Protein AF-A0A8J2TQN0-F1 (afdb_monomer)

Solvent-accessible surface area (backbone atoms only — not comparable to full-atom values): 7416 Å² total; per-residue (Å²): 60,52,68,101,47,73,69,43,58,54,48,54,53,49,38,48,75,72,73,50,83,84,86,87,49,69,76,86,60,53,48,71,61,49,43,54,52,37,50,76,65,67,40,43,63,45,53,32,32,56,94,54,44,77,52,45,64,86,39,45,91,79,38,65,58,80,42,44,32,32,41,74,96,67,92,76,85,79,86,54,99,81,47,45,48,44,68,62,51,47,64,68,46,47,65,59,52,51,54,50,51,51,52,48,52,51,52,55,52,50,54,58,50,51,58,55,52,52,61,65,70,68,73,123

pLDDT: mean 80.8, std 15.53, range [41.53, 94.69]

InterPro domains:
  IPR000873 AMP-dependent synthetase/ligase domain [PF00501] (1-75)

Structure (mmCIF, N/CA/C/O backbone):
data_AF-A0A8J2TQN0-F1
#
_entry.id   AF-A0A8J2TQN0-F1
#
loop_
_atom_site.group_PDB
_atom_site.id
_atom_site.type_symbol
_atom_site.label_atom_id
_atom_site.label_alt_id
_atom_site.label_comp_id
_atom_site.label_asym_id
_atom_site.label_entity_id
_atom_site.label_seq_id
_atom_site.pdbx_PDB_ins_code
_atom_site.Cartn_x
_atom_site.Cartn_y
_atom_site.Cartn_z
_atom_site.occupancy
_atom_site.B_iso_or_equiv
_atom_site.auth_seq_id
_atom_site.auth_comp_id
_atom_site.auth_asym_id
_atom_site.auth_atom_id
_atom_site.pdbx_PDB_model_num
ATOM 1 N N . MET A 1 1 ? -0.038 6.122 1.038 1.00 90.38 1 MET A N 1
ATOM 2 C CA . MET A 1 1 ? 0.568 7.398 1.457 1.00 90.38 1 MET A CA 1
ATOM 3 C C . MET A 1 1 ? 2.067 7.399 1.169 1.00 90.38 1 MET A C 1
ATOM 5 O O . MET A 1 1 ? 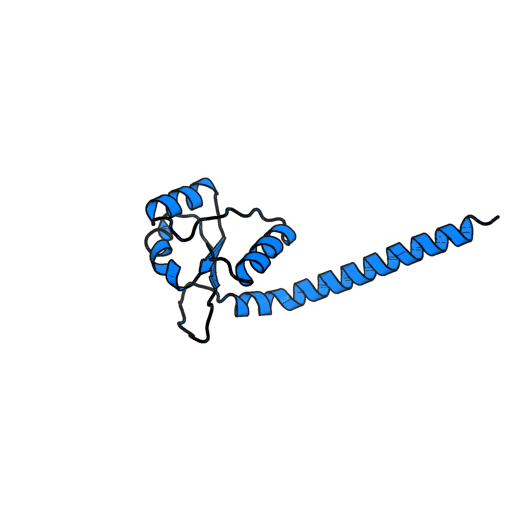2.852 6.882 1.954 1.00 90.38 1 MET A O 1
ATOM 9 N N . LEU A 1 2 ? 2.467 7.944 0.021 1.00 92.31 2 LEU A N 1
ATOM 10 C CA . LEU A 1 2 ? 3.867 8.014 -0.407 1.00 92.31 2 LEU A CA 1
ATOM 11 C C . LEU A 1 2 ? 4.208 9.448 -0.834 1.00 92.31 2 LEU A C 1
ATOM 13 O O . LEU A 1 2 ? 3.310 10.153 -1.298 1.00 92.31 2 LEU A O 1
ATOM 17 N N . PRO A 1 3 ? 5.472 9.884 -0.694 1.00 89.94 3 PRO A N 1
ATOM 18 C CA . PRO A 1 3 ? 5.942 11.116 -1.314 1.00 89.94 3 PRO A CA 1
ATOM 19 C C . PRO A 1 3 ? 6.055 10.949 -2.838 1.00 89.94 3 PRO A C 1
ATOM 21 O O . PRO A 1 3 ? 5.812 9.874 -3.392 1.00 89.94 3 PRO A O 1
ATOM 24 N N . ASN A 1 4 ? 6.491 12.008 -3.520 1.00 91.31 4 ASN A N 1
ATOM 25 C CA . ASN A 1 4 ? 6.820 11.954 -4.942 1.00 91.31 4 ASN A CA 1
ATOM 26 C C . ASN A 1 4 ? 8.067 11.086 -5.165 1.00 91.31 4 ASN A C 1
ATOM 28 O O . ASN A 1 4 ? 9.197 11.568 -5.117 1.00 91.31 4 ASN A O 1
ATOM 32 N N . CYS A 1 5 ? 7.856 9.791 -5.388 1.00 89.56 5 CYS A N 1
ATOM 33 C CA . CYS A 1 5 ? 8.911 8.811 -5.614 1.00 89.56 5 CYS A CA 1
ATOM 34 C C . CYS A 1 5 ? 8.497 7.776 -6.679 1.00 89.56 5 CYS A C 1
ATOM 36 O O . CYS A 1 5 ? 7.303 7.578 -6.916 1.00 89.56 5 CYS A O 1
ATOM 38 N N . PRO A 1 6 ? 9.447 7.073 -7.325 1.00 91.38 6 PRO A N 1
ATOM 39 C CA . PRO A 1 6 ? 9.108 6.042 -8.310 1.00 91.38 6 PRO A CA 1
ATOM 40 C C . PRO A 1 6 ? 8.156 4.943 -7.784 1.00 91.38 6 PRO A C 1
ATOM 42 O O . PRO A 1 6 ? 7.208 4.611 -8.501 1.00 91.38 6 PRO A O 1
ATOM 45 N N . PRO A 1 7 ? 8.301 4.431 -6.538 1.00 92.25 7 PRO A N 1
ATOM 46 C CA . PRO A 1 7 ? 7.357 3.472 -5.956 1.00 92.25 7 PRO A CA 1
ATOM 47 C C . PRO A 1 7 ? 5.902 3.942 -5.921 1.00 92.25 7 PRO A C 1
ATOM 49 O O . PRO A 1 7 ? 4.999 3.112 -6.008 1.00 92.25 7 PRO A O 1
ATOM 52 N N . TYR A 1 8 ? 5.650 5.251 -5.832 1.00 93.19 8 TYR A N 1
ATOM 53 C CA . TYR A 1 8 ? 4.292 5.792 -5.886 1.00 93.19 8 TYR A CA 1
ATOM 54 C C . TYR A 1 8 ? 3.637 5.547 -7.246 1.00 93.19 8 TYR A C 1
ATOM 56 O O . TYR A 1 8 ? 2.531 5.015 -7.303 1.00 93.19 8 TYR A O 1
ATOM 64 N N . ILE A 1 9 ? 4.342 5.851 -8.337 1.00 93.19 9 ILE A N 1
ATOM 65 C CA . ILE A 1 9 ? 3.836 5.641 -9.700 1.00 93.19 9 ILE A CA 1
ATOM 66 C C . ILE A 1 9 ? 3.624 4.146 -9.961 1.00 93.19 9 ILE A C 1
ATOM 68 O O . ILE A 1 9 ? 2.590 3.747 -10.498 1.00 93.19 9 ILE A O 1
ATOM 72 N N . ILE A 1 10 ? 4.582 3.316 -9.538 1.00 92.56 10 ILE A N 1
ATOM 73 C CA . ILE A 1 10 ? 4.505 1.857 -9.680 1.00 92.56 10 ILE A CA 1
ATOM 74 C C . ILE A 1 10 ? 3.292 1.309 -8.921 1.00 92.56 10 ILE A C 1
ATOM 76 O O . ILE A 1 10 ? 2.523 0.531 -9.480 1.00 92.56 10 ILE A O 1
ATOM 80 N N . SER A 1 11 ? 3.088 1.741 -7.675 1.00 93.38 11 SER A N 1
ATOM 81 C CA . SER A 1 11 ? 1.958 1.301 -6.847 1.00 93.38 11 SER A CA 1
ATOM 82 C C . SER A 1 11 ? 0.624 1.752 -7.431 1.00 93.38 11 SER A C 1
ATOM 84 O O . SER A 1 11 ? -0.302 0.954 -7.529 1.00 93.38 11 SER A O 1
ATOM 86 N N . TYR A 1 12 ? 0.534 3.012 -7.862 1.00 93.94 12 TYR A N 1
ATOM 87 C CA . TYR A 1 12 ? -0.681 3.587 -8.430 1.00 93.94 12 TYR A CA 1
ATOM 88 C C . TYR A 1 12 ? -1.160 2.793 -9.650 1.00 93.94 12 TYR A C 1
ATOM 90 O O . TYR A 1 12 ? -2.281 2.286 -9.661 1.00 93.94 12 TYR A O 1
ATOM 98 N N . TYR A 1 13 ? -0.294 2.611 -10.651 1.00 92.25 13 TYR A N 1
ATOM 99 C CA . TYR A 1 13 ? -0.654 1.834 -11.837 1.00 92.25 13 TYR A CA 1
ATOM 100 C C . TYR A 1 13 ? -0.793 0.341 -11.542 1.00 92.25 13 TYR A C 1
ATOM 102 O O . TYR A 1 13 ? -1.658 -0.306 -12.125 1.00 92.25 13 TYR A O 1
ATOM 110 N N . GLY A 1 14 ? 0.011 -0.210 -10.629 1.00 90.94 14 GLY A N 1
ATOM 111 C CA . GLY A 1 14 ? -0.099 -1.605 -10.207 1.00 90.94 14 GLY A CA 1
ATOM 112 C C . GLY A 1 14 ? -1.476 -1.931 -9.628 1.00 90.94 14 GLY A C 1
ATOM 113 O O . GLY A 1 14 ? -2.075 -2.932 -10.014 1.00 90.94 14 GLY A O 1
ATOM 114 N N . ILE A 1 15 ? -2.013 -1.056 -8.773 1.00 92.56 15 ILE A N 1
ATOM 115 C CA . ILE A 1 15 ? -3.352 -1.212 -8.186 1.00 92.56 15 ILE A CA 1
ATOM 116 C C . ILE A 1 15 ? -4.433 -1.120 -9.268 1.00 92.56 15 ILE A C 1
ATOM 118 O O . ILE A 1 15 ? -5.321 -1.970 -9.315 1.00 92.56 15 ILE A O 1
ATOM 122 N N . LEU A 1 16 ? -4.337 -0.140 -10.172 1.00 91.38 16 LEU A N 1
ATOM 123 C CA . LEU A 1 16 ? -5.300 0.006 -11.268 1.00 91.38 16 LEU A CA 1
ATOM 124 C C . LEU A 1 16 ? -5.299 -1.209 -12.207 1.00 91.38 16 LEU A C 1
ATOM 126 O O . LEU A 1 16 ? -6.360 -1.683 -12.605 1.00 91.38 16 LEU A O 1
ATOM 130 N N . LEU A 1 17 ? -4.122 -1.752 -12.533 1.00 87.50 17 LEU A N 1
ATOM 131 C CA . LEU A 1 17 ? -3.994 -2.958 -13.358 1.00 87.50 17 LEU A CA 1
ATOM 132 C C . LEU A 1 17 ? -4.534 -4.212 -12.660 1.00 87.50 17 LEU A C 1
ATOM 134 O O . LEU A 1 17 ? -5.013 -5.120 -13.336 1.00 87.50 17 LEU A O 1
ATOM 138 N N . ALA A 1 18 ? -4.493 -4.256 -11.328 1.00 87.75 18 ALA A N 1
ATOM 139 C CA . ALA A 1 18 ? -5.127 -5.305 -10.534 1.00 87.75 18 ALA A CA 1
ATOM 140 C C . ALA A 1 18 ? -6.661 -5.154 -10.442 1.00 87.75 18 ALA A C 1
ATOM 142 O O . ALA A 1 18 ? -7.318 -6.008 -9.850 1.00 87.75 18 ALA A O 1
ATOM 143 N N . GLY A 1 19 ? -7.238 -4.091 -11.019 1.00 89.50 19 GLY A N 1
ATOM 144 C CA . GLY A 1 19 ? -8.669 -3.785 -10.940 1.00 89.50 19 GLY A CA 1
ATOM 145 C C . GLY A 1 19 ? -9.094 -3.138 -9.619 1.00 89.50 19 GLY A C 1
ATOM 146 O O . GLY A 1 19 ? -10.286 -3.090 -9.324 1.00 89.50 19 GLY A O 1
ATOM 147 N N . GLY A 1 20 ? -8.139 -2.662 -8.816 1.00 91.62 20 GLY A N 1
ATOM 148 C CA . GLY A 1 20 ? -8.402 -1.955 -7.566 1.00 91.62 20 GLY A CA 1
ATOM 149 C C . GLY A 1 20 ? -8.663 -0.460 -7.764 1.00 91.62 20 GLY A C 1
ATOM 150 O O . GLY A 1 20 ? -8.409 0.110 -8.826 1.00 91.62 20 GLY A O 1
ATOM 151 N N . MET A 1 21 ? -9.133 0.192 -6.701 1.00 93.69 21 MET A N 1
ATOM 152 C CA . MET A 1 21 ? -9.269 1.649 -6.623 1.00 93.69 21 MET A CA 1
ATOM 153 C C . MET A 1 21 ? -8.175 2.232 -5.730 1.00 93.69 21 MET A C 1
ATOM 155 O O . MET A 1 21 ? -7.738 1.594 -4.773 1.00 93.69 21 MET A O 1
ATOM 159 N N . VAL A 1 22 ? -7.729 3.450 -6.039 1.00 94.12 22 VAL A N 1
ATOM 160 C CA . VAL A 1 22 ? -6.672 4.126 -5.279 1.00 94.12 22 VAL A CA 1
ATOM 161 C C . VAL A 1 22 ? -7.242 5.340 -4.557 1.00 94.12 22 VAL A C 1
ATOM 163 O O . VAL A 1 22 ? -7.572 6.339 -5.193 1.00 94.12 22 VAL A O 1
ATOM 166 N N . ALA A 1 23 ? -7.279 5.281 -3.226 1.00 93.38 23 ALA A N 1
ATOM 167 C CA . ALA A 1 23 ? -7.480 6.450 -2.378 1.00 93.38 23 ALA A CA 1
ATOM 168 C C . ALA A 1 23 ? -6.125 7.132 -2.139 1.00 93.38 23 ALA A C 1
ATOM 170 O O . ALA A 1 23 ? -5.236 6.590 -1.476 1.00 93.38 23 ALA A O 1
ATOM 171 N N . GLN A 1 24 ? -5.930 8.311 -2.728 1.00 91.56 24 GLN A N 1
ATOM 172 C CA . GLN A 1 24 ? -4.703 9.071 -2.515 1.00 91.56 24 GLN A CA 1
ATOM 173 C C . GLN A 1 24 ? -4.780 9.860 -1.216 1.00 91.56 24 GLN A C 1
ATOM 175 O O . GLN A 1 24 ? -5.756 10.557 -0.956 1.00 91.56 24 GLN A O 1
ATOM 180 N N . VAL A 1 25 ? -3.713 9.770 -0.426 1.00 92.19 25 VAL A N 1
ATOM 181 C CA . VAL A 1 25 ? -3.636 10.387 0.896 1.00 92.19 25 VAL A CA 1
ATOM 182 C C . VAL A 1 25 ? -2.376 11.231 0.981 1.00 92.19 25 VAL A C 1
ATOM 184 O O . VAL A 1 25 ? -1.290 10.758 0.629 1.00 92.19 25 VAL A O 1
ATOM 187 N N . ASN A 1 26 ? -2.535 12.477 1.424 1.00 91.50 26 ASN A N 1
ATOM 188 C CA . ASN A 1 26 ? -1.441 13.428 1.560 1.00 91.50 26 ASN A CA 1
ATOM 189 C C . ASN A 1 26 ? -0.525 13.025 2.741 1.00 91.50 26 ASN A C 1
ATOM 191 O O . ASN A 1 26 ? -1.022 12.867 3.854 1.00 91.50 26 ASN A O 1
ATOM 195 N N . PRO A 1 27 ? 0.801 12.891 2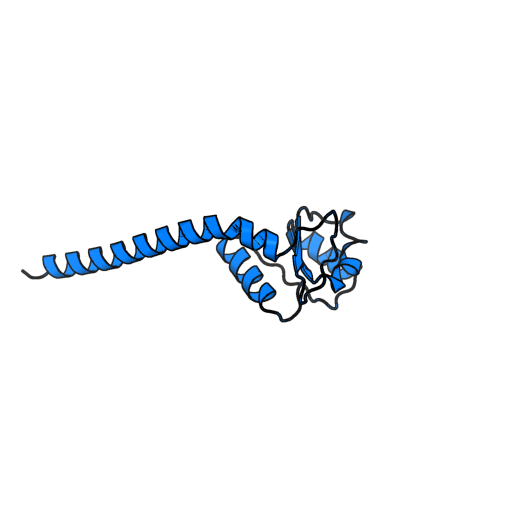.531 1.00 88.00 27 PRO A N 1
ATOM 196 C CA . PRO A 1 27 ? 1.776 12.579 3.583 1.00 88.00 27 PRO A CA 1
ATOM 197 C C . PRO A 1 27 ? 1.803 13.517 4.794 1.00 88.00 27 PRO A C 1
ATOM 199 O O . PRO A 1 27 ? 2.331 13.132 5.830 1.00 88.00 27 PRO A O 1
ATOM 202 N N . LEU A 1 28 ? 1.298 14.746 4.653 1.00 88.25 28 LEU A N 1
ATOM 203 C CA . LEU A 1 28 ? 1.303 15.767 5.707 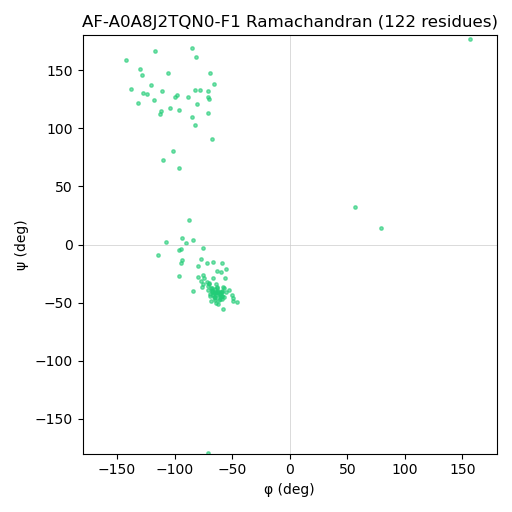1.00 88.25 28 LEU A CA 1
ATOM 204 C C . LEU A 1 28 ? 0.059 15.733 6.607 1.00 88.25 28 LEU A C 1
ATOM 206 O O . LEU A 1 28 ? -0.071 16.589 7.479 1.00 88.25 28 LEU A O 1
ATOM 210 N N . LEU A 1 29 ? -0.866 14.799 6.375 1.00 90.19 29 LEU A N 1
ATOM 211 C CA . LEU A 1 29 ? -2.072 14.670 7.190 1.00 90.19 29 LEU A CA 1
ATOM 212 C C . LEU A 1 29 ? -1.739 14.169 8.591 1.00 90.19 29 LEU A C 1
ATOM 214 O O . LEU A 1 29 ? -0.813 13.379 8.788 1.00 90.19 29 LEU A O 1
ATOM 218 N N . VAL A 1 30 ? -2.535 14.618 9.558 1.00 91.56 30 VAL A N 1
ATOM 219 C CA . VAL A 1 30 ? -2.440 14.127 10.934 1.00 91.56 30 VAL A CA 1
ATOM 220 C C . VAL A 1 30 ? -3.175 12.793 11.090 1.00 91.56 30 VAL A C 1
ATOM 222 O O . VAL A 1 30 ? -4.029 12.425 10.282 1.00 91.56 30 VAL A O 1
ATOM 225 N N . ASP A 1 31 ? -2.848 12.073 12.158 1.00 92.12 31 ASP A N 1
ATOM 226 C CA . ASP A 1 31 ? -3.405 10.767 12.528 1.00 92.12 31 ASP A CA 1
ATOM 227 C C . ASP A 1 31 ? -4.940 10.689 12.414 1.00 92.12 31 ASP A C 1
ATOM 229 O O . ASP A 1 31 ? -5.475 9.799 11.758 1.00 92.12 31 ASP A O 1
ATOM 233 N N . LYS A 1 32 ? -5.669 11.652 12.985 1.00 92.19 32 LYS A N 1
ATOM 234 C CA . LYS A 1 32 ? -7.142 11.657 12.968 1.00 92.19 32 LYS A CA 1
ATOM 235 C C . LYS A 1 32 ? -7.720 11.814 11.564 1.00 92.19 32 LYS A C 1
ATOM 237 O O . LYS A 1 32 ? -8.698 11.156 11.224 1.00 92.19 32 LYS A O 1
ATOM 242 N N . GLU A 1 33 ? -7.121 12.674 10.745 1.00 93.00 33 GLU A N 1
ATOM 243 C CA . GLU A 1 33 ? -7.559 12.891 9.362 1.00 93.00 33 GLU A CA 1
ATOM 244 C C . GLU A 1 33 ? -7.294 11.648 8.512 1.00 93.00 33 GLU A C 1
ATOM 246 O O . GLU A 1 33 ? -8.149 11.236 7.727 1.00 93.00 33 GLU A O 1
ATOM 251 N N . LEU A 1 34 ? -6.138 11.009 8.722 1.00 94.12 34 LEU A N 1
ATOM 252 C CA . LEU A 1 34 ? -5.803 9.745 8.081 1.00 94.12 34 LEU A CA 1
ATOM 253 C C . LEU A 1 34 ? -6.818 8.654 8.451 1.00 94.12 34 LEU A C 1
ATOM 255 O O . LEU A 1 34 ? -7.301 7.961 7.558 1.00 94.12 34 LEU A O 1
ATOM 259 N N . ALA A 1 35 ? -7.198 8.537 9.726 1.00 94.00 35 ALA A N 1
ATOM 260 C CA . ALA A 1 35 ? -8.201 7.569 10.170 1.00 94.00 35 ALA A CA 1
ATOM 261 C C . ALA A 1 35 ? -9.551 7.778 9.470 1.00 94.00 35 ALA A C 1
ATOM 263 O O . ALA A 1 35 ? -10.118 6.825 8.938 1.00 94.00 35 ALA A O 1
ATOM 264 N N . HIS A 1 36 ? -10.032 9.024 9.398 1.00 94.06 36 HIS A N 1
ATOM 265 C CA . HIS A 1 36 ? -11.279 9.341 8.702 1.00 94.06 36 HIS A CA 1
ATOM 266 C C . HIS A 1 36 ? -11.251 8.910 7.233 1.00 94.06 36 HIS A C 1
ATOM 268 O O . HIS A 1 36 ? -12.200 8.285 6.771 1.00 94.06 36 HIS A O 1
ATOM 274 N N . ILE A 1 37 ? -10.157 9.182 6.515 1.00 94.00 37 ILE A N 1
ATOM 275 C CA . ILE A 1 37 ? -10.027 8.800 5.102 1.00 94.00 37 ILE A CA 1
ATOM 276 C C . ILE A 1 37 ? -9.985 7.277 4.941 1.00 94.00 37 ILE A C 1
ATOM 278 O O . ILE A 1 37 ? -10.599 6.731 4.024 1.00 94.00 37 ILE A O 1
ATOM 282 N N . LEU A 1 38 ? -9.256 6.572 5.807 1.00 94.44 38 LEU A N 1
ATOM 283 C CA . LEU A 1 38 ? -9.128 5.117 5.717 1.00 94.44 38 LEU A CA 1
ATOM 284 C C . LEU A 1 38 ? -10.453 4.404 6.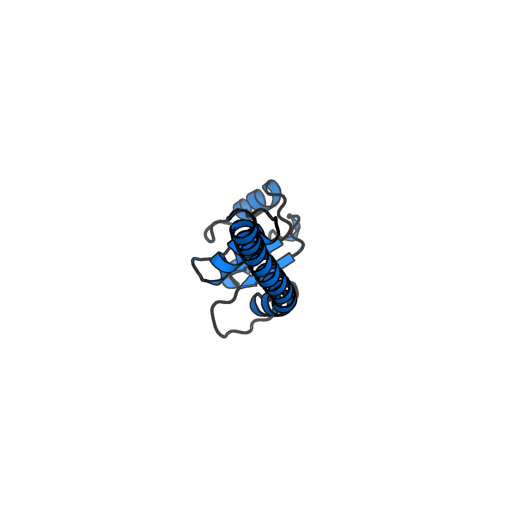011 1.00 94.44 38 LEU A C 1
ATOM 286 O O . LEU A 1 38 ? -10.788 3.457 5.301 1.00 94.44 38 LEU A O 1
ATOM 290 N N . ILE A 1 39 ? -11.215 4.893 6.992 1.00 94.38 39 ILE A N 1
ATOM 291 C CA . ILE A 1 39 ? -12.543 4.369 7.334 1.00 94.38 39 ILE A CA 1
ATOM 292 C C . ILE A 1 39 ? -13.544 4.664 6.210 1.00 94.38 39 ILE A C 1
ATOM 294 O O . ILE A 1 39 ? -14.229 3.754 5.757 1.00 94.38 39 ILE A O 1
ATOM 298 N N . ASP A 1 40 ? -13.601 5.906 5.722 1.00 94.31 40 ASP A N 1
ATOM 299 C CA . ASP A 1 40 ? -14.551 6.314 4.675 1.00 94.31 40 ASP A CA 1
ATOM 300 C C . ASP A 1 40 ? -14.295 5.593 3.342 1.00 94.31 40 ASP A C 1
ATOM 302 O O . ASP A 1 40 ? -15.221 5.161 2.659 1.00 94.31 40 ASP A O 1
ATOM 306 N N . SER A 1 41 ? -13.022 5.388 2.995 1.00 92.94 41 SER A N 1
ATOM 307 C CA . SER A 1 41 ? -12.647 4.673 1.772 1.00 92.94 41 SER A CA 1
ATOM 308 C C . SER A 1 41 ? -12.794 3.150 1.856 1.00 92.94 41 SER A C 1
ATOM 310 O O . SER A 1 41 ? -12.681 2.494 0.820 1.00 92.94 41 SER A O 1
ATOM 312 N N . GLY A 1 42 ? -12.996 2.572 3.048 1.00 92.31 42 GLY A N 1
ATOM 313 C CA . GLY A 1 42 ? -13.005 1.115 3.242 1.00 92.31 42 GLY A CA 1
ATOM 314 C C . GLY A 1 42 ? -11.709 0.445 2.767 1.00 92.31 42 GLY A C 1
ATOM 315 O O . GLY A 1 42 ? -11.720 -0.656 2.211 1.00 92.31 42 GLY A O 1
ATOM 316 N N . SER A 1 43 ? -10.579 1.149 2.889 1.00 94.06 43 SER A N 1
ATOM 317 C CA . SER A 1 43 ? -9.302 0.674 2.359 1.00 94.06 43 SER A CA 1
ATOM 318 C C . SER A 1 43 ? -8.790 -0.517 3.171 1.00 94.06 43 SER A C 1
ATOM 320 O O . SER A 1 43 ? -8.575 -0.401 4.372 1.00 94.06 43 SER A O 1
ATOM 322 N N . LYS A 1 44 ? -8.508 -1.639 2.495 1.00 94.31 44 LYS A N 1
ATOM 323 C CA . LYS A 1 44 ? -7.932 -2.857 3.108 1.00 94.31 44 LYS A CA 1
ATOM 324 C C . LYS A 1 44 ? -6.413 -2.946 3.022 1.00 94.31 44 LYS A C 1
ATOM 326 O O . LYS A 1 44 ? -5.778 -3.772 3.674 1.00 94.31 44 LYS A O 1
ATOM 331 N N . THR A 1 45 ? -5.803 -2.144 2.157 1.00 93.81 45 THR A N 1
ATOM 332 C CA . THR A 1 45 ? -4.362 -2.174 1.903 1.00 93.81 45 THR A CA 1
ATOM 333 C C . THR A 1 45 ? -3.828 -0.760 1.805 1.00 93.81 45 THR A C 1
ATOM 335 O O . THR A 1 45 ? -4.391 0.070 1.094 1.00 93.81 45 THR A O 1
ATOM 338 N N . ILE A 1 46 ? -2.709 -0.498 2.474 1.00 94.69 46 ILE A N 1
ATOM 339 C CA . ILE A 1 46 ? -2.009 0.781 2.407 1.00 94.69 46 ILE A CA 1
ATOM 340 C C . ILE A 1 46 ? -0.558 0.572 1.984 1.00 94.69 46 ILE A C 1
ATOM 342 O O . ILE A 1 46 ? 0.171 -0.230 2.561 1.00 94.69 46 ILE A O 1
ATOM 346 N N . VAL A 1 47 ? -0.128 1.334 0.977 1.00 94.69 47 VAL A N 1
ATOM 347 C CA . VAL A 1 47 ? 1.292 1.482 0.638 1.00 94.69 47 VAL A CA 1
ATOM 348 C C . VAL A 1 47 ? 1.799 2.757 1.298 1.00 94.69 47 VAL A C 1
ATOM 350 O O . VAL A 1 47 ? 1.304 3.841 0.977 1.00 94.69 47 VAL A O 1
ATOM 353 N N . ILE A 1 48 ? 2.736 2.654 2.235 1.00 93.88 48 ILE A N 1
ATOM 354 C CA . ILE A 1 48 ? 3.179 3.767 3.081 1.00 93.88 48 ILE A CA 1
ATOM 355 C C . ILE A 1 48 ? 4.697 3.937 3.065 1.00 93.88 48 ILE A C 1
ATOM 357 O O . ILE A 1 48 ? 5.444 2.971 2.951 1.00 93.88 48 ILE A O 1
ATOM 361 N N . TYR A 1 49 ? 5.158 5.181 3.159 1.00 92.69 49 TYR A N 1
ATOM 362 C CA . TYR A 1 49 ? 6.576 5.494 3.301 1.00 92.69 49 TYR A CA 1
ATOM 363 C C . TYR A 1 49 ? 7.025 5.258 4.748 1.00 92.69 49 TYR A C 1
ATOM 365 O O . TYR A 1 49 ? 6.347 5.706 5.667 1.00 92.69 49 TYR A O 1
ATOM 373 N N . GLU A 1 50 ? 8.155 4.579 4.955 1.00 90.94 50 GLU A N 1
ATOM 374 C CA . GLU A 1 50 ? 8.629 4.148 6.283 1.00 90.94 50 GLU A CA 1
ATOM 375 C C . GLU A 1 50 ? 8.627 5.262 7.358 1.00 90.94 50 GLU A C 1
ATOM 377 O O . GLU A 1 5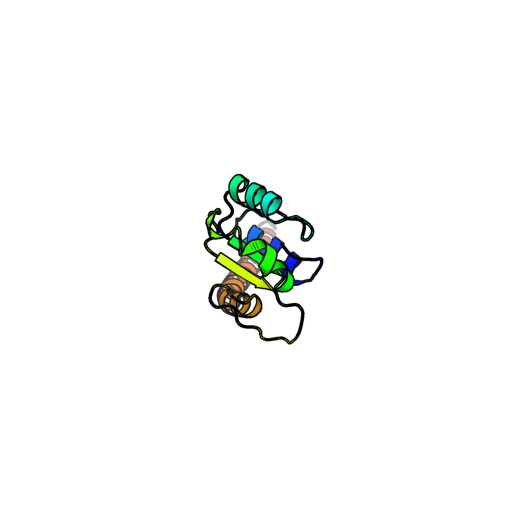0 ? 8.026 5.050 8.412 1.00 90.94 50 GLU A O 1
ATOM 382 N N . PRO A 1 51 ? 9.156 6.478 7.113 1.00 89.62 51 PRO A N 1
ATOM 383 C CA . PRO A 1 51 ? 9.087 7.587 8.074 1.00 89.62 51 PRO A CA 1
ATOM 384 C C . PRO A 1 51 ? 7.679 8.031 8.492 1.00 89.62 51 PRO A C 1
ATOM 386 O O . PRO A 1 51 ? 7.538 8.746 9.480 1.00 89.62 51 PRO A O 1
ATOM 389 N N . LEU A 1 52 ? 6.642 7.644 7.748 1.00 90.94 52 LEU A N 1
ATOM 390 C CA . LEU A 1 52 ? 5.251 7.991 8.033 1.00 90.94 52 LEU A CA 1
ATOM 391 C C . LEU A 1 52 ? 4.508 6.895 8.811 1.00 90.94 52 LEU A C 1
ATOM 393 O O . LEU A 1 52 ? 3.371 7.112 9.224 1.00 90.94 52 LEU A O 1
ATOM 397 N N . LEU A 1 53 ? 5.135 5.738 9.053 1.00 90.75 53 LEU A N 1
ATOM 398 C CA . LEU A 1 53 ? 4.565 4.669 9.879 1.00 90.75 53 LEU A CA 1
ATOM 399 C C . LEU A 1 53 ? 4.102 5.126 11.272 1.00 90.75 53 LEU A C 1
ATOM 401 O O . LEU A 1 53 ? 3.024 4.695 11.684 1.00 90.75 53 LEU A O 1
ATOM 405 N N . PRO A 1 54 ? 4.816 6.024 11.986 1.00 91.19 54 PRO A N 1
ATOM 406 C CA . PRO A 1 54 ? 4.361 6.509 13.288 1.00 91.19 54 PRO A CA 1
ATOM 407 C C . PRO A 1 54 ? 2.999 7.214 13.255 1.00 91.19 54 PRO A C 1
ATOM 409 O O . PRO A 1 54 ? 2.324 7.244 14.277 1.00 91.19 54 PRO A O 1
ATOM 412 N N . VAL A 1 55 ? 2.584 7.756 12.103 1.00 91.88 55 VAL A N 1
ATOM 413 C CA . VAL A 1 55 ? 1.260 8.378 11.924 1.00 91.88 55 VAL A CA 1
ATOM 414 C C . VAL A 1 55 ? 0.165 7.316 11.777 1.00 91.88 55 VAL A C 1
ATOM 416 O O . VAL A 1 55 ? -0.965 7.531 12.199 1.00 91.88 55 VAL A O 1
ATOM 419 N N . LEU A 1 56 ? 0.499 6.152 11.208 1.00 91.94 56 LEU A N 1
ATOM 420 C CA . LEU A 1 56 ? -0.433 5.044 10.988 1.00 91.94 56 LEU A CA 1
ATOM 421 C C . LEU A 1 56 ? -0.597 4.151 12.228 1.00 91.94 56 LEU A C 1
ATOM 423 O O . LEU A 1 56 ? -1.709 3.729 12.529 1.00 91.94 56 LEU A O 1
ATOM 427 N N . HIS A 1 57 ? 0.484 3.869 12.962 1.00 91.25 57 HIS A N 1
ATOM 428 C CA . HIS A 1 57 ? 0.458 2.973 14.127 1.00 91.25 57 HIS A CA 1
ATOM 429 C C . HIS A 1 57 ? -0.655 3.256 15.158 1.00 91.25 57 HIS A C 1
ATOM 431 O O . HIS A 1 57 ? -1.306 2.299 15.564 1.00 91.25 57 HIS A O 1
ATOM 437 N N . PRO A 1 58 ? -0.926 4.505 15.593 1.00 92.25 58 PRO A N 1
ATOM 438 C CA . PRO A 1 58 ? -1.935 4.753 16.629 1.00 92.25 58 PRO A CA 1
ATOM 439 C C . PRO A 1 58 ? -3.383 4.546 16.157 1.00 92.25 58 PRO A C 1
ATOM 441 O O . PRO A 1 58 ? -4.288 4.462 16.986 1.00 92.25 58 PRO A O 1
ATOM 444 N N . ILE A 1 59 ? -3.617 4.496 14.844 1.00 93.19 59 ILE A N 1
ATOM 445 C CA . ILE A 1 59 ? -4.961 4.435 14.256 1.00 93.19 59 ILE A CA 1
ATOM 446 C C . ILE A 1 59 ? -5.242 3.122 13.526 1.00 93.19 59 ILE A C 1
ATOM 448 O O . ILE A 1 59 ? -6.382 2.898 13.134 1.00 93.19 59 ILE A O 1
ATOM 452 N N . ILE A 1 60 ? -4.241 2.257 13.332 1.00 91.06 60 ILE A N 1
ATOM 453 C CA . ILE A 1 60 ? -4.384 1.048 12.512 1.00 91.06 60 ILE A CA 1
ATOM 454 C C . ILE A 1 60 ? -5.499 0.128 13.031 1.00 91.06 60 ILE A C 1
ATOM 456 O O . ILE A 1 60 ? -6.326 -0.315 12.238 1.00 91.06 60 ILE A O 1
ATOM 460 N N . ASP A 1 61 ? -5.608 -0.026 14.355 1.00 91.25 61 ASP A N 1
ATOM 461 C CA . ASP A 1 61 ? -6.635 -0.839 15.029 1.00 91.25 61 ASP A CA 1
ATOM 462 C C . ASP A 1 61 ? -8.062 -0.282 14.873 1.00 91.25 61 ASP A C 1
ATOM 464 O O . ASP A 1 61 ? -9.040 -0.972 15.152 1.00 91.25 61 ASP A O 1
ATOM 468 N 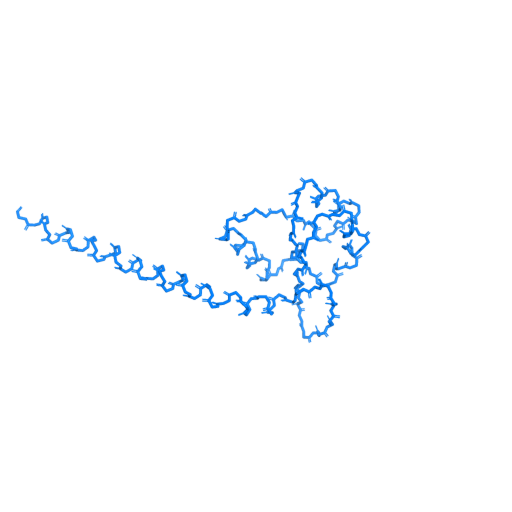N . GLN A 1 62 ? -8.199 0.976 14.445 1.00 92.50 62 GLN A N 1
ATOM 469 C CA . GLN A 1 62 ? -9.485 1.642 14.210 1.00 92.50 62 GLN A CA 1
ATOM 470 C C . GLN A 1 62 ? -9.932 1.537 12.743 1.00 92.50 62 GLN A C 1
ATOM 472 O O . GLN A 1 62 ? -11.007 2.020 12.394 1.00 92.50 62 GLN A O 1
ATOM 477 N N . THR A 1 63 ? -9.105 0.947 11.875 1.00 93.00 63 THR A N 1
ATOM 478 C CA . THR A 1 63 ? -9.323 0.867 10.423 1.00 93.00 63 THR A CA 1
ATOM 479 C C . THR A 1 63 ? -9.465 -0.581 9.959 1.00 93.00 63 THR A C 1
ATOM 481 O O . THR A 1 63 ? -9.106 -1.512 10.672 1.00 93.00 63 THR A O 1
ATOM 484 N N . GLU A 1 64 ? -9.940 -0.787 8.729 1.00 93.62 64 GLU A N 1
ATOM 485 C CA . GLU A 1 64 ? -10.038 -2.117 8.102 1.00 93.62 64 GLU A CA 1
ATOM 486 C C . GLU A 1 64 ? -8.749 -2.535 7.369 1.00 93.62 64 GLU A C 1
ATOM 488 O O . GLU A 1 64 ? -8.769 -3.377 6.469 1.00 93.62 64 GLU A O 1
ATOM 493 N N . ILE A 1 65 ? -7.608 -1.928 7.709 1.00 94.50 65 ILE A N 1
ATOM 494 C CA . ILE A 1 65 ? -6.336 -2.208 7.045 1.00 94.50 65 ILE A CA 1
ATOM 495 C C . ILE A 1 65 ? -5.832 -3.600 7.438 1.00 94.50 65 ILE A C 1
ATOM 497 O O . ILE A 1 65 ? -5.421 -3.844 8.567 1.00 94.50 65 ILE A O 1
ATOM 501 N N . GLU A 1 66 ? -5.800 -4.503 6.460 1.00 92.81 66 GLU A N 1
ATOM 502 C CA . GLU A 1 66 ? -5.298 -5.874 6.598 1.00 92.81 66 GLU A CA 1
ATOM 503 C C . GLU A 1 66 ? -3.837 -5.993 6.129 1.00 92.81 66 GLU A C 1
ATOM 505 O O . GLU A 1 66 ? -3.088 -6.874 6.561 1.00 92.81 66 GLU A O 1
ATOM 510 N N . HIS A 1 67 ? -3.416 -5.119 5.209 1.00 92.38 67 HIS A N 1
ATOM 511 C CA . HIS A 1 67 ? -2.103 -5.186 4.573 1.00 92.38 67 HIS A CA 1
ATOM 512 C C . HIS A 1 67 ? -1.394 -3.833 4.572 1.00 92.38 67 HIS A C 1
ATOM 514 O O . HIS A 1 67 ? -1.863 -2.861 3.975 1.00 92.38 67 HIS A O 1
ATOM 520 N N . VAL A 1 68 ? -0.204 -3.799 5.174 1.00 93.81 68 VAL A N 1
ATOM 521 C CA . VAL A 1 68 ? 0.685 -2.634 5.168 1.00 93.81 68 VAL A CA 1
ATOM 522 C C . VAL A 1 68 ? 1.920 -2.957 4.336 1.00 93.81 68 VAL A C 1
ATOM 524 O O . VAL A 1 68 ? 2.717 -3.830 4.687 1.00 93.81 68 VAL A O 1
ATOM 527 N N . ILE A 1 69 ? 2.074 -2.249 3.219 1.00 93.50 69 ILE A N 1
ATOM 528 C CA . ILE A 1 69 ? 3.235 -2.351 2.336 1.00 93.50 69 ILE A CA 1
ATOM 529 C C . ILE A 1 69 ? 4.117 -1.132 2.580 1.00 93.50 69 ILE A C 1
ATOM 531 O O . ILE A 1 69 ? 3.702 0.001 2.338 1.00 93.50 69 ILE A O 1
ATOM 535 N N . VAL A 1 70 ? 5.338 -1.354 3.051 1.00 93.00 70 VAL A N 1
ATOM 536 C CA . VAL A 1 70 ? 6.264 -0.279 3.413 1.00 93.00 70 VAL A CA 1
ATOM 537 C C . VAL A 1 70 ? 7.275 -0.049 2.306 1.00 93.00 70 VAL A C 1
ATOM 539 O O . VAL A 1 70 ? 7.972 -0.965 1.875 1.00 93.00 70 VAL A O 1
ATOM 542 N N . VAL A 1 71 ? 7.371 1.203 1.871 1.00 91.56 71 VAL A N 1
ATOM 543 C CA . VAL A 1 71 ? 8.379 1.682 0.930 1.00 91.56 71 VAL A CA 1
ATOM 544 C C . VAL A 1 71 ? 9.509 2.340 1.707 1.00 91.56 71 VAL A C 1
ATOM 546 O O . VAL A 1 71 ? 9.274 3.261 2.494 1.00 91.56 71 VAL A O 1
ATOM 549 N N . ARG A 1 72 ? 10.738 1.919 1.414 1.00 88.12 72 ARG A N 1
ATOM 550 C CA . ARG A 1 72 ? 11.968 2.541 1.905 1.00 88.12 7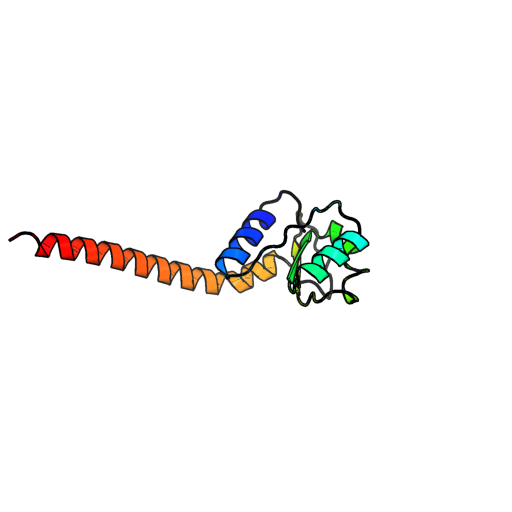2 ARG A CA 1
ATOM 551 C C . ARG A 1 72 ? 12.683 3.220 0.745 1.00 88.12 72 ARG A C 1
ATOM 553 O O . ARG A 1 72 ? 12.829 2.641 -0.327 1.00 88.12 72 ARG A O 1
ATOM 560 N N . LEU A 1 73 ? 13.094 4.468 0.944 1.00 80.50 73 LEU A N 1
ATOM 561 C CA . LEU A 1 73 ? 13.858 5.243 -0.035 1.00 80.50 73 LEU A CA 1
ATOM 562 C C . LEU A 1 73 ? 15.285 5.394 0.514 1.00 80.50 73 LEU A C 1
ATOM 564 O O . LEU A 1 73 ? 15.645 6.447 1.031 1.00 80.50 73 LEU A O 1
ATOM 568 N N . GLY A 1 74 ? 16.064 4.308 0.493 1.00 72.62 74 GLY A N 1
ATOM 569 C CA . GLY A 1 74 ? 17.433 4.259 1.024 1.00 72.62 74 GLY A CA 1
ATOM 570 C C . GLY A 1 74 ? 17.883 2.841 1.394 1.00 72.62 74 GLY A C 1
ATOM 571 O O . GLY A 1 74 ? 17.103 1.901 1.298 1.00 72.62 74 GLY A O 1
ATOM 572 N N . GLU A 1 75 ? 19.138 2.694 1.828 1.00 60.53 75 GLU A N 1
ATOM 573 C CA . GLU A 1 75 ? 19.767 1.395 2.153 1.00 60.53 75 GLU A CA 1
ATOM 574 C C . GLU A 1 75 ? 19.470 0.880 3.577 1.00 60.53 75 GLU A C 1
ATOM 576 O O . GLU A 1 75 ? 20.008 -0.142 3.996 1.00 60.53 75 GLU A O 1
ATOM 581 N N . ASN A 1 76 ? 18.633 1.571 4.355 1.00 57.97 76 ASN A N 1
ATOM 582 C CA . ASN A 1 76 ? 18.392 1.201 5.750 1.00 57.97 76 ASN A CA 1
ATOM 583 C C . ASN A 1 76 ? 17.382 0.048 5.866 1.00 57.97 76 ASN A C 1
ATOM 585 O O . ASN A 1 76 ? 16.225 0.170 5.472 1.00 57.97 76 ASN A O 1
ATOM 589 N N . GLU A 1 77 ? 17.813 -1.060 6.468 1.00 57.38 77 GLU A N 1
ATOM 590 C CA . GLU A 1 77 ? 16.992 -2.252 6.707 1.00 57.38 77 GLU A CA 1
ATOM 591 C C . GLU A 1 77 ? 16.386 -2.261 8.124 1.00 57.38 77 GLU A C 1
ATOM 593 O O . GLU A 1 77 ? 16.708 -3.114 8.953 1.00 57.38 77 GLU A O 1
ATOM 598 N N . ALA A 1 78 ? 15.494 -1.322 8.444 1.00 60.25 78 ALA A N 1
ATOM 599 C CA . ALA A 1 78 ? 14.743 -1.395 9.701 1.00 60.25 78 ALA A CA 1
ATOM 600 C C . ALA A 1 78 ? 13.543 -2.343 9.539 1.00 60.25 78 ALA A C 1
ATOM 602 O O . ALA A 1 78 ? 12.539 -2.002 8.917 1.00 60.25 78 ALA A O 1
ATOM 603 N N . LYS A 1 79 ? 13.633 -3.574 10.056 1.00 57.69 79 LYS A N 1
ATOM 604 C CA . LYS A 1 79 ? 12.529 -4.549 9.989 1.00 57.69 79 LYS A CA 1
ATOM 605 C C . LYS A 1 79 ? 11.373 -4.141 10.909 1.00 57.69 79 LYS A C 1
ATOM 607 O O . LYS A 1 79 ? 11.588 -3.853 12.081 1.00 57.69 79 LYS A O 1
ATOM 612 N N . HIS A 1 80 ? 10.154 -4.183 10.376 1.00 62.06 80 HIS A N 1
ATOM 613 C CA . HIS A 1 80 ? 8.910 -4.003 11.125 1.00 62.06 80 HIS A CA 1
ATOM 614 C C . HIS A 1 80 ? 8.080 -5.290 11.025 1.00 62.06 80 HIS A C 1
ATOM 616 O O . HIS A 1 80 ? 7.785 -5.734 9.918 1.00 62.06 80 HIS A O 1
ATOM 622 N N . ASP A 1 81 ? 7.705 -5.880 12.165 1.00 58.25 81 ASP A N 1
ATOM 623 C CA . ASP A 1 81 ? 7.090 -7.221 12.245 1.00 58.25 81 ASP A CA 1
ATOM 624 C C . ASP A 1 81 ? 5.724 -7.346 11.546 1.00 58.25 81 ASP A C 1
ATOM 626 O O . ASP A 1 81 ? 5.326 -8.443 11.162 1.00 58.25 81 ASP A O 1
ATOM 630 N N . GLN A 1 82 ? 5.009 -6.236 11.346 1.00 65.69 82 GLN A N 1
ATOM 631 C CA . GLN A 1 82 ? 3.653 -6.222 10.777 1.00 65.69 82 GLN A CA 1
ATOM 632 C C . GLN A 1 82 ? 3.585 -5.682 9.340 1.00 65.69 82 GLN A C 1
ATOM 634 O O . GLN A 1 82 ? 2.500 -5.584 8.770 1.00 65.69 82 GLN A O 1
ATOM 639 N N . ALA A 1 83 ? 4.725 -5.331 8.737 1.00 78.56 83 ALA A N 1
ATOM 640 C CA . ALA A 1 83 ? 4.767 -4.696 7.425 1.00 78.56 83 ALA A CA 1
ATOM 641 C C . ALA A 1 83 ? 5.559 -5.507 6.398 1.00 78.56 83 ALA A C 1
ATOM 643 O O . ALA A 1 83 ? 6.659 -5.995 6.661 1.00 78.56 83 ALA A O 1
ATOM 644 N N . VAL A 1 84 ? 5.019 -5.599 5.181 1.00 84.50 84 VAL A N 1
ATOM 645 C CA . VAL A 1 84 ? 5.717 -6.212 4.049 1.00 84.50 84 VAL A CA 1
ATOM 646 C C . VAL A 1 84 ? 6.539 -5.145 3.338 1.00 84.50 84 VAL A C 1
ATOM 648 O O . VAL A 1 84 ? 6.019 -4.111 2.931 1.00 84.50 84 VAL A O 1
ATOM 651 N N . ASP A 1 85 ? 7.828 -5.409 3.159 1.00 88.50 85 ASP A N 1
ATOM 652 C CA . ASP A 1 85 ? 8.710 -4.543 2.381 1.00 88.50 85 ASP A CA 1
ATOM 653 C C . ASP A 1 85 ? 8.317 -4.513 0.891 1.00 88.50 85 ASP A C 1
ATOM 655 O O . ASP A 1 85 ? 8.007 -5.551 0.295 1.00 88.50 85 ASP A O 1
ATOM 659 N N . PHE A 1 86 ? 8.345 -3.323 0.286 1.00 88.75 86 PHE A N 1
ATOM 660 C CA . PHE A 1 86 ? 7.905 -3.092 -1.090 1.00 88.75 86 PHE A CA 1
ATOM 661 C C . PHE A 1 86 ? 8.705 -3.892 -2.125 1.00 88.75 86 PHE A C 1
ATOM 663 O O . PHE A 1 86 ? 8.113 -4.495 -3.018 1.00 88.75 86 PHE A O 1
ATOM 670 N N . GLU A 1 87 ? 10.029 -3.976 -1.995 1.00 86.50 87 GLU A N 1
ATOM 671 C CA . GLU A 1 87 ? 10.865 -4.744 -2.929 1.00 86.50 87 GLU A CA 1
ATOM 672 C C . GLU A 1 87 ? 10.592 -6.243 -2.806 1.00 86.50 87 GLU A C 1
ATOM 674 O O . GLU A 1 87 ? 10.494 -6.976 -3.795 1.00 86.50 87 GLU A O 1
ATOM 679 N N . THR A 1 88 ? 10.410 -6.711 -1.574 1.00 86.44 88 THR A N 1
ATOM 680 C CA . THR A 1 88 ? 10.019 -8.098 -1.305 1.00 86.44 88 THR A CA 1
ATOM 681 C C . THR A 1 88 ? 8.643 -8.414 -1.894 1.00 86.44 88 THR A C 1
ATOM 683 O O . THR A 1 88 ? 8.448 -9.488 -2.471 1.00 86.44 88 THR A O 1
ATOM 686 N N . PHE A 1 89 ? 7.695 -7.481 -1.789 1.00 87.81 89 PHE A N 1
ATOM 687 C CA . PHE A 1 89 ? 6.377 -7.583 -2.410 1.00 87.81 89 PHE A CA 1
ATOM 688 C C . PHE A 1 89 ? 6.481 -7.658 -3.940 1.00 87.81 89 PHE A C 1
ATOM 690 O O . PHE A 1 89 ? 5.924 -8.576 -4.548 1.00 87.81 89 PHE A O 1
ATOM 697 N N . LEU A 1 90 ? 7.262 -6.770 -4.561 1.00 86.25 90 LEU A N 1
ATOM 698 C CA . LEU A 1 90 ? 7.473 -6.775 -6.008 1.00 86.25 90 LEU A CA 1
ATOM 699 C C . LEU A 1 90 ? 8.098 -8.084 -6.494 1.00 86.25 90 LEU A C 1
ATOM 701 O O . LEU A 1 90 ? 7.591 -8.674 -7.443 1.00 86.25 90 LEU A O 1
ATOM 705 N N . LYS A 1 91 ? 9.130 -8.604 -5.815 1.00 85.69 91 LYS A N 1
ATOM 706 C CA . LYS A 1 91 ? 9.766 -9.888 -6.170 1.00 85.69 91 LYS A CA 1
ATOM 707 C C . LYS A 1 91 ? 8.775 -11.053 -6.189 1.00 85.69 91 LYS A C 1
ATOM 709 O O . LYS A 1 91 ? 8.872 -11.911 -7.064 1.00 85.69 91 LYS A O 1
ATOM 714 N N . LYS A 1 92 ? 7.812 -11.075 -5.261 1.00 83.75 92 LYS A N 1
ATOM 715 C CA . LYS A 1 92 ? 6.733 -12.078 -5.241 1.00 83.75 92 LYS A CA 1
ATOM 716 C C . LYS A 1 92 ? 5.741 -11.890 -6.393 1.00 83.75 92 LYS A C 1
ATOM 718 O O . LYS A 1 92 ? 5.218 -12.879 -6.898 1.00 83.75 92 LYS A O 1
ATOM 723 N N . ALA A 1 93 ? 5.496 -10.652 -6.819 1.00 77.56 93 ALA A N 1
ATOM 724 C CA . ALA A 1 93 ? 4.574 -10.325 -7.906 1.00 77.56 93 ALA A CA 1
ATOM 725 C C . ALA A 1 93 ? 5.174 -10.533 -9.315 1.00 77.56 93 ALA A C 1
ATOM 727 O O . ALA A 1 93 ? 4.441 -10.845 -10.258 1.00 77.56 93 ALA A O 1
ATOM 728 N N . THR A 1 94 ? 6.497 -10.412 -9.478 1.00 72.12 94 THR A N 1
ATOM 729 C CA . THR A 1 94 ? 7.205 -10.508 -10.772 1.00 72.12 94 THR A CA 1
ATOM 730 C C . THR A 1 94 ? 6.854 -11.741 -11.626 1.00 72.12 94 THR A C 1
ATOM 732 O O . THR A 1 94 ? 6.640 -11.565 -12.829 1.00 72.12 94 THR A O 1
ATOM 735 N N . PRO A 1 95 ? 6.744 -12.972 -11.082 1.00 66.12 95 PRO A N 1
ATOM 736 C CA . PRO A 1 95 ? 6.429 -14.155 -11.888 1.00 66.12 95 PRO A CA 1
ATOM 737 C C . PRO A 1 95 ? 5.041 -14.070 -12.542 1.00 66.12 95 PRO A C 1
ATOM 739 O O . PRO A 1 95 ? 4.862 -14.452 -13.700 1.00 66.12 95 PRO A O 1
ATOM 742 N N . LEU A 1 96 ? 4.061 -13.508 -11.825 1.00 62.44 96 LEU A N 1
ATOM 743 C CA . LEU A 1 96 ? 2.688 -13.338 -12.306 1.00 62.44 96 LEU A CA 1
ATOM 744 C C . LEU A 1 96 ? 2.627 -12.300 -13.430 1.00 62.44 96 LEU A C 1
ATOM 746 O O . LEU A 1 96 ? 2.032 -12.552 -14.479 1.00 62.44 96 LEU A O 1
ATOM 750 N N . ILE A 1 97 ? 3.318 -11.172 -13.261 1.00 62.44 97 ILE A N 1
ATOM 751 C CA . ILE A 1 97 ? 3.386 -10.114 -14.277 1.00 62.44 97 ILE A CA 1
ATOM 752 C C . ILE A 1 97 ? 4.090 -10.618 -15.542 1.00 62.44 97 ILE A C 1
ATOM 754 O O . ILE A 1 97 ? 3.618 -10.356 -16.648 1.00 62.44 97 ILE A O 1
ATOM 758 N N . GLN A 1 98 ? 5.182 -11.379 -15.412 1.00 60.25 98 GLN A N 1
ATOM 759 C CA . GLN A 1 98 ? 5.859 -11.970 -16.570 1.00 60.25 98 GLN A CA 1
ATOM 760 C C . GLN A 1 98 ? 4.941 -12.915 -17.347 1.00 60.25 98 GLN A C 1
ATOM 762 O O . GLN A 1 98 ? 4.895 -12.833 -18.574 1.00 60.25 98 GLN A O 1
ATOM 767 N N . SER A 1 99 ? 4.158 -13.750 -16.661 1.00 61.12 99 SER A N 1
ATOM 768 C CA . SER A 1 99 ? 3.198 -14.641 -17.322 1.00 61.12 99 SER A CA 1
ATOM 769 C C . SER A 1 99 ? 2.115 -13.872 -18.097 1.00 61.12 99 SER A C 1
ATOM 771 O O . SER A 1 99 ? 1.808 -14.218 -19.239 1.00 61.12 99 SER A O 1
ATOM 773 N N . LEU A 1 100 ? 1.619 -12.759 -17.542 1.00 61.06 100 LEU A N 1
ATOM 774 C CA . LEU A 1 100 ? 0.634 -11.885 -18.186 1.00 61.06 100 LEU A CA 1
ATOM 775 C C . LEU A 1 100 ? 1.226 -11.089 -19.352 1.00 61.06 100 LEU A C 1
ATOM 777 O O . LEU A 1 100 ? 0.576 -10.952 -20.384 1.00 61.06 100 LEU A O 1
ATOM 781 N N . LEU A 1 101 ? 2.463 -10.599 -19.239 1.00 60.44 101 LEU A N 1
ATOM 782 C CA . LEU A 1 101 ? 3.165 -9.917 -20.330 1.00 60.44 101 LEU A CA 1
ATOM 783 C C . LEU A 1 101 ? 3.492 -10.869 -21.480 1.00 60.44 101 LEU A C 1
ATOM 785 O O . LEU A 1 101 ? 3.394 -10.471 -22.640 1.00 60.44 101 LEU A O 1
ATOM 789 N N . ILE A 1 102 ? 3.855 -12.119 -21.180 1.00 60.94 102 ILE A N 1
ATOM 790 C CA . ILE A 1 102 ? 4.031 -13.170 -22.186 1.00 60.94 102 ILE A CA 1
ATOM 791 C C . ILE A 1 102 ? 2.687 -13.454 -22.860 1.00 60.94 102 ILE A C 1
ATOM 793 O O . ILE A 1 102 ? 2.607 -13.389 -24.083 1.00 60.94 102 ILE A O 1
ATOM 797 N N . ALA A 1 103 ? 1.617 -13.673 -22.092 1.00 60.69 103 ALA A N 1
ATOM 798 C CA . ALA A 1 103 ? 0.277 -13.886 -22.637 1.00 60.69 103 ALA A CA 1
ATOM 799 C C . ALA A 1 103 ? -0.211 -12.694 -23.482 1.00 60.69 103 ALA A C 1
ATOM 801 O O . ALA A 1 103 ? -0.780 -12.886 -24.555 1.00 60.69 103 ALA A O 1
ATOM 802 N N . TRP A 1 104 ? 0.063 -11.459 -23.057 1.00 61.44 104 TRP A N 1
ATOM 803 C CA . TRP A 1 104 ? -0.267 -10.245 -23.800 1.00 61.44 104 TRP A CA 1
ATOM 804 C C . TRP A 1 104 ? 0.577 -10.094 -25.068 1.00 61.44 104 TRP A C 1
ATOM 806 O O . TRP A 1 104 ? 0.026 -9.784 -26.122 1.00 61.44 104 TRP A O 1
ATOM 816 N N . LYS A 1 105 ? 1.888 -10.371 -25.013 1.00 65.81 105 LYS A N 1
ATOM 817 C CA . LYS A 1 105 ? 2.758 -10.416 -26.201 1.00 65.81 105 LYS A CA 1
ATOM 818 C C . LYS A 1 105 ? 2.262 -11.454 -27.202 1.00 65.81 105 LYS A C 1
ATOM 820 O O . LYS A 1 105 ? 2.182 -11.147 -28.385 1.00 65.81 105 LYS A O 1
ATOM 825 N N . ILE A 1 106 ? 1.883 -12.642 -26.731 1.00 63.31 106 ILE A N 1
ATOM 826 C CA . ILE A 1 106 ? 1.311 -13.708 -27.557 1.00 63.31 106 ILE A CA 1
ATOM 827 C C . ILE A 1 106 ? -0.009 -13.235 -28.178 1.00 63.31 106 ILE A C 1
ATOM 829 O O . ILE A 1 106 ? -0.165 -13.281 -29.394 1.00 63.31 106 ILE A O 1
ATOM 833 N N . ARG A 1 107 ? -0.939 -12.699 -27.381 1.00 63.41 107 ARG A N 1
ATOM 834 C CA . ARG A 1 107 ? -2.234 -12.201 -27.869 1.00 63.41 107 ARG A CA 1
ATOM 835 C C . ARG A 1 107 ? -2.081 -11.075 -28.896 1.00 63.41 107 ARG A C 1
ATOM 837 O O . ARG A 1 107 ? -2.785 -11.075 -29.900 1.00 63.41 107 ARG A O 1
ATOM 844 N N . ARG A 1 108 ? -1.146 -10.147 -28.675 1.00 64.19 108 ARG A N 1
ATOM 845 C CA . ARG A 1 108 ? -0.843 -9.039 -29.594 1.00 64.19 108 ARG A CA 1
ATOM 846 C C . ARG A 1 108 ? -0.130 -9.502 -30.866 1.00 64.19 108 ARG A C 1
ATOM 848 O O . ARG A 1 108 ? -0.342 -8.925 -31.929 1.00 64.19 108 ARG A O 1
ATOM 855 N N . PHE A 1 109 ? 0.686 -10.551 -30.777 1.00 66.75 109 PHE A N 1
ATOM 856 C CA . PHE A 1 109 ? 1.276 -11.210 -31.942 1.00 66.75 109 PHE A CA 1
ATOM 857 C C . PHE A 1 109 ? 0.204 -11.912 -32.788 1.00 66.75 109 PHE A C 1
ATOM 859 O O . PHE A 1 109 ? 0.179 -11.752 -34.003 1.00 66.75 109 PHE A O 1
ATOM 866 N N . TYR A 1 110 ? -0.742 -12.620 -32.165 1.00 54.09 110 TYR A N 1
ATOM 867 C CA . TYR A 1 110 ? -1.843 -13.253 -32.896 1.00 54.09 110 TYR A CA 1
ATOM 868 C C . TYR A 1 110 ? -2.821 -12.237 -33.500 1.00 54.09 110 TYR A C 1
ATOM 870 O O . TYR A 1 110 ? -3.258 -12.441 -34.628 1.00 54.09 110 TYR A O 1
ATOM 878 N N . SER A 1 111 ? -3.119 -11.118 -32.828 1.00 56.38 111 SER A N 1
ATOM 879 C CA . SER A 1 111 ? -4.009 -10.091 -33.396 1.00 56.38 111 SER A CA 1
ATOM 880 C C . SER A 1 111 ? -3.432 -9.454 -34.665 1.00 56.38 111 SER A C 1
ATOM 882 O O . SER A 1 111 ? -4.162 -9.228 -35.622 1.00 56.38 111 SER A O 1
ATOM 884 N N . THR A 1 112 ? -2.112 -9.248 -34.717 1.00 58.12 112 THR A N 1
ATOM 885 C CA . THR A 1 112 ? -1.431 -8.722 -35.915 1.00 58.12 112 THR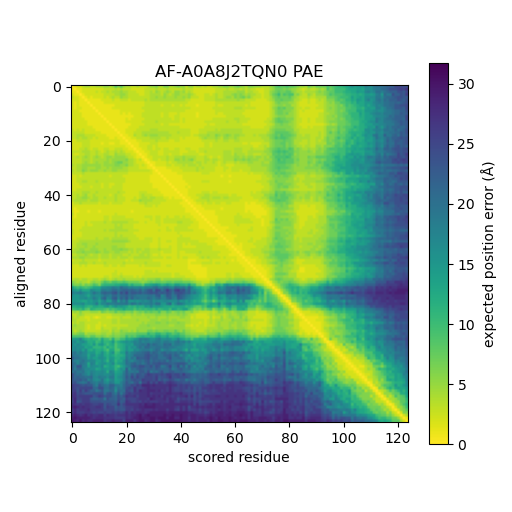 A CA 1
ATOM 886 C C . THR A 1 112 ? -1.288 -9.757 -37.039 1.00 58.12 112 THR A C 1
ATOM 888 O O . THR A 1 112 ? -1.230 -9.382 -38.207 1.00 58.12 112 THR A O 1
ATOM 891 N N . GLN A 1 113 ? -1.253 -11.060 -36.729 1.00 56.31 113 GLN A N 1
ATOM 892 C CA . GLN A 1 113 ? -1.262 -12.128 -37.743 1.00 56.31 113 GLN A CA 1
ATOM 893 C C . GLN A 1 113 ? -2.654 -12.351 -38.352 1.00 56.31 113 GLN A C 1
ATOM 895 O O . GLN A 1 113 ? -2.749 -12.599 -39.552 1.00 56.31 113 GLN A O 1
ATOM 900 N N . VAL A 1 114 ? -3.724 -12.230 -37.560 1.00 55.09 114 VAL A N 1
ATOM 901 C CA . VAL A 1 114 ? -5.112 -12.323 -38.050 1.00 55.09 114 VAL A CA 1
ATOM 902 C C . VAL A 1 114 ? -5.427 -11.168 -39.004 1.00 55.09 114 VAL A C 1
ATOM 904 O O . VAL A 1 114 ? -5.855 -11.424 -40.124 1.00 55.09 114 VAL A O 1
ATOM 907 N N . GLU A 1 115 ? -5.068 -9.926 -38.654 1.00 55.53 115 GLU A N 1
ATOM 908 C CA . GLU A 1 115 ? -5.206 -8.776 -39.567 1.00 55.53 115 GLU A CA 1
ATOM 909 C C . GLU A 1 115 ? -4.429 -8.971 -40.883 1.00 55.53 115 GLU A C 1
ATOM 911 O O . GLU A 1 115 ? -4.900 -8.600 -41.957 1.00 55.53 115 GLU A O 1
ATOM 916 N N . ARG A 1 116 ? -3.247 -9.601 -40.835 1.00 53.22 116 ARG A N 1
ATOM 917 C CA . ARG A 1 116 ? -2.433 -9.872 -42.031 1.00 53.22 116 ARG A CA 1
ATOM 918 C C . ARG A 1 116 ? -2.998 -11.014 -42.894 1.00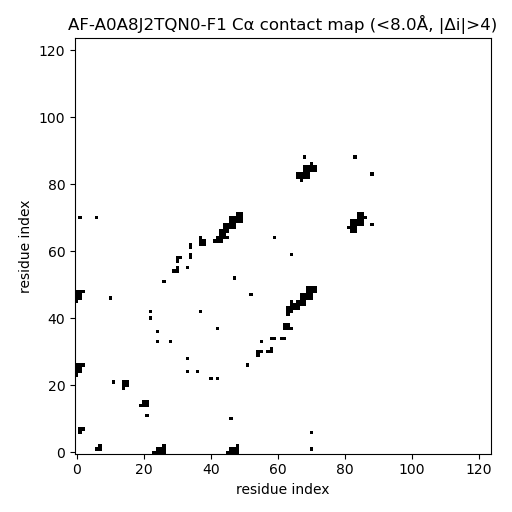 53.22 116 ARG A C 1
ATOM 920 O O . ARG A 1 116 ? -2.808 -10.997 -44.108 1.00 53.22 116 ARG A O 1
ATOM 927 N N . LEU A 1 117 ? -3.699 -11.982 -42.301 1.00 51.50 117 LEU A N 1
ATOM 928 C CA . LEU A 1 117 ? -4.393 -13.065 -43.013 1.00 51.50 117 LEU A CA 1
ATOM 929 C C . LEU A 1 117 ? -5.695 -12.594 -43.677 1.00 51.50 117 LEU A C 1
ATOM 931 O O . LEU A 1 117 ? -6.012 -13.069 -44.768 1.00 51.50 117 LEU A O 1
ATOM 935 N N . ASP A 1 118 ? -6.409 -11.645 -43.073 1.00 53.94 118 ASP A N 1
ATOM 936 C CA . ASP A 1 118 ? -7.643 -11.085 -43.640 1.00 53.94 118 ASP A CA 1
ATOM 937 C C . ASP A 1 118 ? -7.365 -10.192 -44.864 1.00 53.94 118 ASP A C 1
ATOM 939 O O . ASP A 1 118 ? -8.088 -10.260 -45.858 1.00 53.94 118 ASP A O 1
ATOM 943 N N . VAL A 1 119 ? -6.249 -9.450 -44.872 1.00 57.09 119 VAL A N 1
ATOM 944 C CA . VAL A 1 119 ? -5.800 -8.673 -46.048 1.00 57.09 119 VAL A CA 1
ATOM 945 C C . VAL A 1 119 ? -5.442 -9.575 -47.238 1.00 57.09 119 VAL A C 1
ATOM 947 O O . VAL A 1 119 ? -5.693 -9.210 -48.384 1.00 57.09 119 VAL A O 1
ATOM 950 N N . LEU A 1 120 ? -4.903 -10.773 -46.991 1.00 52.81 120 LEU A N 1
ATOM 951 C CA . LEU A 1 120 ? -4.549 -11.727 -48.051 1.00 52.81 120 LEU A CA 1
ATOM 952 C C . LEU A 1 120 ? -5.755 -12.512 -48.593 1.00 52.81 120 LEU A C 1
ATOM 954 O O . LEU A 1 120 ? -5.675 -13.058 -49.689 1.00 52.81 120 LEU A O 1
ATOM 958 N N . LYS A 1 121 ? -6.874 -12.564 -47.859 1.00 54.66 121 LYS A N 1
ATOM 959 C CA . LYS A 1 121 ? -8.127 -13.202 -48.306 1.00 54.66 121 LYS A CA 1
ATOM 960 C C . LYS A 1 121 ? -9.114 -12.232 -48.967 1.00 54.66 121 LYS A C 1
ATOM 962 O O . LYS A 1 121 ? -10.058 -12.691 -49.600 1.00 54.66 121 LYS A O 1
ATOM 967 N N . GLY A 1 122 ? -8.896 -10.921 -48.839 1.00 52.62 122 GLY A N 1
ATOM 968 C CA . GLY A 1 122 ? -9.690 -9.860 -49.476 1.00 52.62 122 GLY A CA 1
ATOM 969 C C . GLY A 1 122 ? -9.148 -9.354 -50.819 1.00 52.62 122 GLY A C 1
ATOM 970 O O . GLY A 1 122 ? -9.675 -8.383 -51.351 1.00 52.62 122 GLY A O 1
ATOM 971 N N . GLN A 1 123 ? -8.097 -9.976 -51.361 1.00 49.91 123 GLN A N 1
ATOM 972 C CA . GLN A 1 123 ? -7.607 -9.730 -52.720 1.00 49.91 123 GLN A CA 1
ATOM 973 C C . GLN A 1 123 ? -8.085 -10.858 -53.648 1.00 49.91 123 GLN A C 1
ATOM 975 O O . GLN A 1 123 ? -7.353 -11.810 -53.917 1.00 49.91 123 GLN A O 1
ATOM 980 N N . CYS A 1 124 ? -9.335 -10.761 -54.098 1.00 41.53 124 CYS A N 1
ATOM 981 C CA . CYS A 1 124 ? -9.880 -11.422 -55.286 1.00 41.53 124 CYS A CA 1
ATOM 982 C C . CYS A 1 124 ? -10.775 -10.416 -56.008 1.00 41.53 124 CYS A C 1
ATOM 984 O O . CYS A 1 124 ? -11.552 -9.732 -55.303 1.00 41.53 124 CYS A O 1
#

Mean predicted aligned error: 10.17 Å

Secondary structure (DSSP, 8-state):
---SSHHHHHHHHHHHHTT-------TT--HHHHHHHHHHHT--EEEEEGGGHHHHTTTGGGS---EEEEE-SSS-----TT-EEHHHHHHHHHHHHHHHHHHHHHHHHHHHHHHHHHHHHS--

Nearest PDB structures (foldseek):
  6m2o-assembly1_A  TM=8.868E-01  e=3.533E-04  Rhodopseudomonas palustris
  4rm2-assembly2_B  TM=8.902E-01  e=1.048E-03  Rhodopseudomonas palustris
  3g7s-assembly1_A  TM=9.356E-01  e=3.109E-03  Archaeoglobus fulgidus DSM 4304
  6sq8-assembly1_A  TM=6.246E-01  e=2.267E+00  Marinactinospora thermotolerans
  7z4r-assembly1_A  TM=4.067E-01  e=2.597E+00  Plasmodium falciparum 3D7

Organism: NCBI:txid1245525

Sequence (124 aa):
MLPNCPPYIISYYGILLAGGMVAQVNPLLVDKELAHILIDSGSKTIVIYEPLLPVLHPIIDQTEIEHVIVVRLGENEAKHDQAVDFETFLKKATPLIQSLLIAWKIRRFYSTQVERLDVLKGQC

Foldseek 3Di:
DDDPDPVVVVVCVVQVVVVHDDDDDDLPDALVVVLVSQAVVLDQEDEDEPVSVVRCVVRVVVHNHPAYEYEYDDDDDDDDPRHHYNVNVVVVCVVVVVVVVVVVVVVVVVVVVVVVVVVVVPPD

Radius of gyration: 20.49 Å; Cα contacts (8 Å, |Δi|>4): 103; chains: 1; bounding box: 34×30×72 Å